Protein AF-A0AAU0SJK8-F1 (afdb_monomer_lite)

Sequence (84 aa):
MPKYMLDYIRLCWECSLDLRTVGNMRSIVLPTLQREATALRAAVSEFAGAFPELEQDAELLESAIRAGIQRCTPQPHQQELFAA

Radius of gyration: 15.45 Å; chains: 1; bounding box: 41×23×43 Å

Foldseek 3Di:
DDPVLVVLLCCLADPDQDPVSLVCLVPPSLVVLVVVLVVLVVVCVVCVCVDVVSVVVSVSSVVSSVSSVVSSDDDPVVVVVPPD

pLDDT: mean 88.3, std 13.74, range [46.16, 98.06]

Secondary structure (DSSP, 8-state):
--HHHHHHHHHHHH---SHHHHHHIIIIIHHHHHHHHHHHHHHHHHHTTS-HHHHHHHHHHHHHHHHHHHHHS--GGGTGGG--

Structure (mmCIF, N/CA/C/O backbone):
data_AF-A0AAU0SJK8-F1
#
_entry.id   AF-A0AAU0SJK8-F1
#
loop_
_atom_site.group_PDB
_atom_site.id
_atom_site.type_symbol
_atom_site.label_atom_id
_atom_site.label_alt_id
_atom_site.label_comp_id
_atom_site.label_asym_id
_atom_site.label_entity_id
_atom_site.label_seq_id
_atom_site.pdbx_PDB_ins_code
_atom_site.Cartn_x
_atom_site.Cartn_y
_atom_site.Cartn_z
_atom_site.occupancy
_atom_site.B_iso_or_equiv
_atom_site.auth_seq_id
_atom_site.auth_comp_id
_atom_site.auth_asym_id
_atom_site.auth_atom_id
_atom_site.pdbx_PDB_model_num
ATOM 1 N N . MET A 1 1 ? -6.355 -7.216 7.315 1.00 85.88 1 MET A N 1
ATOM 2 C CA . MET A 1 1 ? -6.061 -6.938 5.884 1.00 85.88 1 MET A CA 1
ATOM 3 C C . MET A 1 1 ? -6.213 -8.162 4.945 1.00 85.88 1 MET A C 1
ATOM 5 O O . MET A 1 1 ? -5.819 -9.260 5.331 1.00 85.88 1 MET A O 1
ATOM 9 N N . PRO A 1 2 ? -6.761 -8.010 3.719 1.00 91.44 2 PRO A N 1
ATOM 10 C CA . PRO A 1 2 ? -6.777 -9.026 2.648 1.00 91.44 2 PRO A CA 1
ATOM 11 C C . PRO A 1 2 ? -5.395 -9.497 2.163 1.00 91.44 2 PRO A C 1
ATOM 13 O O . PRO A 1 2 ? -4.442 -8.723 2.129 1.00 91.44 2 PRO A O 1
ATOM 16 N N . LYS A 1 3 ? -5.307 -10.748 1.680 1.00 93.94 3 LYS A N 1
ATOM 17 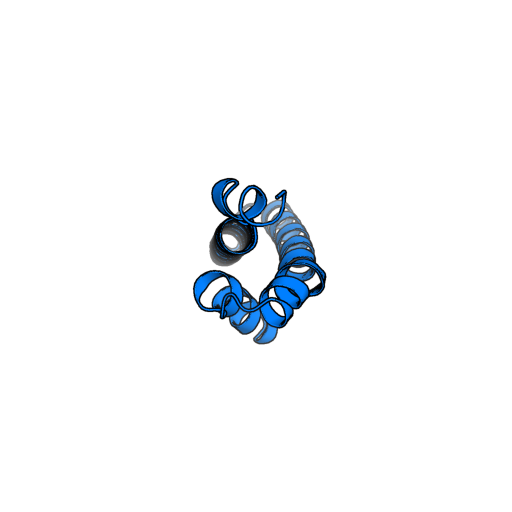C CA . LYS A 1 3 ? -4.042 -11.366 1.231 1.00 93.94 3 LYS A CA 1
ATOM 18 C C . LYS A 1 3 ? -3.309 -10.565 0.147 1.00 93.94 3 LYS A C 1
ATOM 20 O O . LYS A 1 3 ? -2.109 -10.356 0.270 1.00 93.94 3 LYS A O 1
ATOM 25 N N . TYR A 1 4 ? -4.014 -10.089 -0.882 1.00 93.38 4 TYR A N 1
ATOM 26 C CA . TYR A 1 4 ? -3.372 -9.358 -1.985 1.00 93.38 4 TYR A CA 1
ATOM 27 C C . TYR A 1 4 ? -2.691 -8.063 -1.517 1.00 93.38 4 TYR A C 1
ATOM 29 O O . TYR A 1 4 ? -1.659 -7.688 -2.065 1.00 93.38 4 TYR A O 1
ATOM 37 N N . MET A 1 5 ? -3.238 -7.393 -0.494 1.00 94.50 5 MET A N 1
ATOM 38 C CA . MET A 1 5 ? -2.610 -6.206 0.085 1.00 94.50 5 MET A CA 1
ATOM 39 C C . MET A 1 5 ? -1.313 -6.567 0.797 1.00 94.50 5 MET A C 1
ATOM 41 O O . MET A 1 5 ? -0.331 -5.858 0.627 1.00 94.50 5 MET A O 1
ATOM 45 N N . LEU A 1 6 ? -1.280 -7.680 1.536 1.00 95.75 6 LEU A N 1
ATOM 46 C CA . L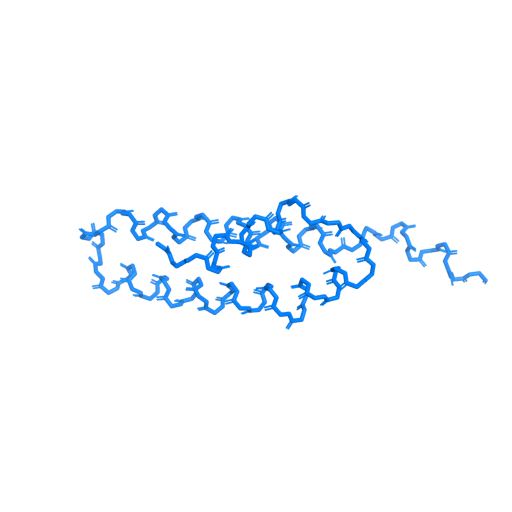EU A 1 6 ? -0.055 -8.162 2.181 1.00 95.75 6 LEU A CA 1
ATOM 47 C C . LEU A 1 6 ? 1.025 -8.500 1.145 1.00 95.75 6 LEU A C 1
ATOM 49 O O . LEU A 1 6 ? 2.185 -8.126 1.317 1.00 95.75 6 LEU A O 1
ATOM 53 N N . ASP A 1 7 ? 0.638 -9.142 0.041 1.00 95.75 7 ASP A N 1
ATOM 54 C CA . ASP A 1 7 ? 1.548 -9.441 -1.068 1.00 95.75 7 ASP A CA 1
ATOM 55 C C . ASP A 1 7 ? 2.101 -8.146 -1.693 1.00 95.75 7 ASP A C 1
ATOM 57 O O . ASP A 1 7 ? 3.301 -8.018 -1.933 1.00 95.75 7 ASP A O 1
ATOM 61 N N . TYR A 1 8 ? 1.247 -7.147 -1.913 1.00 95.81 8 TYR A N 1
ATOM 62 C CA . TYR A 1 8 ? 1.632 -5.849 -2.474 1.00 95.81 8 TYR A CA 1
ATOM 63 C C . TYR A 1 8 ? 2.501 -5.018 -1.524 1.00 95.81 8 TYR A C 1
ATOM 65 O O . TYR A 1 8 ? 3.479 -4.414 -1.962 1.00 95.81 8 TYR A O 1
ATOM 73 N N . ILE A 1 9 ? 2.194 -5.032 -0.228 1.00 95.75 9 ILE A N 1
ATOM 74 C CA . ILE A 1 9 ? 3.020 -4.440 0.827 1.00 95.75 9 ILE A CA 1
ATOM 75 C C . ILE A 1 9 ? 4.426 -5.049 0.791 1.00 95.75 9 ILE A C 1
ATOM 77 O O . ILE A 1 9 ? 5.418 -4.323 0.778 1.00 95.75 9 ILE A O 1
ATOM 81 N N . ARG A 1 10 ? 4.527 -6.379 0.690 1.00 95.62 10 ARG A N 1
ATOM 82 C CA . ARG A 1 10 ? 5.817 -7.065 0.588 1.00 95.62 10 ARG A CA 1
ATOM 83 C C . ARG A 1 10 ? 6.604 -6.623 -0.646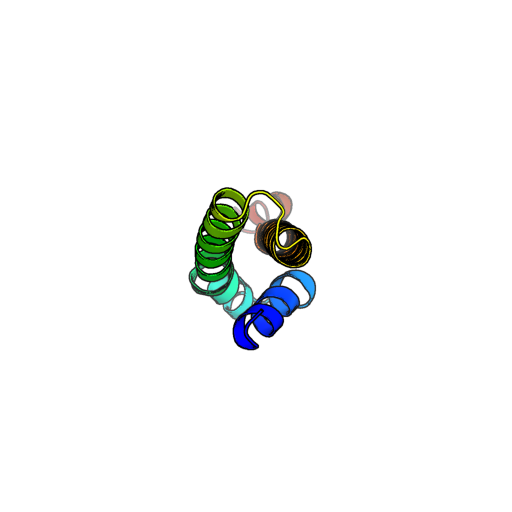 1.00 95.62 10 ARG A C 1
ATOM 85 O O . ARG A 1 10 ? 7.807 -6.378 -0.552 1.00 95.62 10 ARG A O 1
ATOM 92 N N . LEU A 1 11 ? 5.936 -6.459 -1.791 1.00 94.19 11 LEU A N 1
ATOM 93 C CA . LEU A 1 11 ? 6.574 -5.949 -3.008 1.00 94.19 11 LEU A CA 1
ATOM 94 C C . LEU A 1 11 ? 7.152 -4.539 -2.817 1.00 94.19 11 LEU A C 1
ATOM 96 O O . LEU A 1 11 ? 8.226 -4.260 -3.344 1.00 94.19 11 LEU A O 1
ATOM 100 N N . CYS A 1 12 ? 6.517 -3.666 -2.030 1.00 94.19 12 CYS A N 1
ATOM 101 C CA . CYS A 1 12 ? 7.052 -2.329 -1.753 1.00 94.19 12 CYS A CA 1
ATOM 102 C C . CYS A 1 12 ? 8.437 -2.340 -1.083 1.00 94.19 12 CYS A C 1
ATOM 104 O O . CYS A 1 12 ? 9.196 -1.385 -1.261 1.00 94.19 12 CYS A O 1
ATOM 106 N N . TRP A 1 13 ? 8.789 -3.404 -0.358 1.00 92.19 13 TRP A N 1
ATOM 107 C CA . TRP A 1 13 ? 10.094 -3.543 0.295 1.00 92.19 13 TRP A CA 1
ATOM 108 C C . TRP A 1 13 ? 11.066 -4.431 -0.483 1.00 92.19 13 TRP A C 1
ATOM 110 O O . TRP A 1 13 ? 12.255 -4.119 -0.571 1.00 92.19 13 TRP A O 1
ATOM 120 N N . GLU A 1 14 ? 10.565 -5.521 -1.064 1.00 92.19 14 GLU A N 1
ATOM 121 C CA . GLU A 1 14 ? 11.394 -6.638 -1.529 1.00 92.19 14 GLU A CA 1
ATOM 122 C C . GLU A 1 14 ? 11.409 -6.822 -3.056 1.00 92.19 14 GLU A C 1
ATOM 124 O O . GLU A 1 14 ? 12.135 -7.686 -3.547 1.00 92.19 14 GLU A O 1
ATOM 129 N N . CYS A 1 15 ? 10.647 -6.048 -3.842 1.00 86.19 15 CYS A N 1
ATOM 130 C CA . CYS A 1 15 ? 10.573 -6.287 -5.288 1.00 86.19 15 CYS A CA 1
ATOM 131 C C . CYS A 1 15 ? 11.919 -6.067 -5.998 1.00 86.19 15 CYS A C 1
ATOM 133 O O . CYS A 1 15 ? 12.720 -5.210 -5.608 1.00 86.19 15 CYS A O 1
ATOM 135 N N . SER A 1 16 ? 12.165 -6.791 -7.091 1.00 86.56 16 SER A N 1
ATOM 136 C CA . SER A 1 16 ? 13.302 -6.512 -7.972 1.00 86.56 16 SER A CA 1
ATOM 137 C C . SER A 1 16 ? 13.201 -5.110 -8.587 1.00 86.56 16 SER A C 1
ATOM 139 O O . SER A 1 16 ? 12.119 -4.537 -8.718 1.00 86.56 16 SER A O 1
ATOM 141 N N . LEU A 1 17 ? 14.352 -4.536 -8.947 1.00 85.19 17 LEU A N 1
ATOM 142 C CA . LEU A 1 17 ? 14.453 -3.199 -9.548 1.00 85.19 17 LEU A CA 1
ATOM 143 C C . LEU A 1 17 ? 14.508 -3.240 -11.084 1.00 85.19 17 LEU A C 1
ATOM 145 O O . LEU A 1 17 ? 14.928 -2.276 -11.719 1.00 85.19 17 LEU A O 1
ATOM 149 N N . ASP A 1 18 ? 14.112 -4.356 -11.698 1.00 90.00 18 ASP A N 1
ATOM 150 C CA . ASP A 1 18 ? 14.018 -4.434 -13.152 1.00 90.00 18 ASP A CA 1
ATOM 151 C C . ASP A 1 18 ? 12.870 -3.555 -13.679 1.00 90.00 18 ASP A C 1
ATOM 153 O O . ASP A 1 18 ? 11.865 -3.323 -13.001 1.00 90.00 18 ASP A O 1
ATOM 157 N N . LEU A 1 19 ? 13.018 -3.070 -14.916 1.00 86.44 19 LEU A N 1
ATOM 158 C CA . LEU A 1 19 ? 12.099 -2.103 -15.526 1.00 86.44 19 LEU A CA 1
ATOM 159 C C . LEU A 1 19 ? 10.637 -2.569 -15.526 1.00 86.44 19 LEU A C 1
ATOM 161 O O . LEU A 1 19 ? 9.737 -1.754 -15.325 1.00 86.44 19 LEU A O 1
ATOM 165 N N . ARG A 1 20 ? 10.387 -3.868 -15.738 1.00 90.69 20 ARG A N 1
ATOM 166 C CA . ARG A 1 20 ? 9.026 -4.418 -15.756 1.00 90.69 20 ARG A CA 1
ATOM 167 C C . ARG A 1 20 ? 8.422 -4.377 -14.358 1.00 90.69 20 ARG A C 1
ATOM 169 O O . ARG A 1 20 ? 7.289 -3.925 -14.204 1.00 90.69 20 ARG A O 1
ATOM 176 N N . THR A 1 21 ? 9.176 -4.804 -13.350 1.00 92.00 21 THR A N 1
ATOM 177 C CA . THR A 1 21 ? 8.728 -4.777 -11.955 1.00 92.00 21 THR A CA 1
ATOM 178 C C . THR A 1 21 ? 8.479 -3.352 -11.480 1.00 92.00 21 THR A C 1
ATOM 180 O O . THR A 1 21 ? 7.394 -3.071 -10.978 1.00 92.00 21 THR A O 1
ATOM 183 N N . VAL A 1 22 ? 9.401 -2.418 -11.726 1.00 91.75 22 VAL A N 1
ATOM 184 C CA . VAL A 1 22 ? 9.208 -0.996 -11.382 1.00 91.75 22 VAL A CA 1
ATOM 185 C C . VAL A 1 22 ? 8.002 -0.403 -12.119 1.00 91.75 22 VAL A C 1
ATOM 187 O O . VAL A 1 22 ? 7.209 0.328 -11.523 1.00 91.75 22 VAL A O 1
ATOM 190 N N . GLY A 1 23 ? 7.809 -0.749 -13.395 1.00 91.62 23 GLY A N 1
ATOM 191 C CA . GLY A 1 23 ? 6.634 -0.346 -14.169 1.00 91.62 23 GLY A CA 1
ATOM 192 C C . GLY A 1 23 ? 5.322 -0.821 -13.538 1.00 91.62 23 GLY A C 1
ATOM 193 O O . GLY A 1 23 ? 4.407 -0.019 -13.338 1.00 91.62 23 GLY A O 1
ATOM 194 N N . ASN A 1 24 ? 5.245 -2.096 -13.149 1.00 95.19 24 ASN A N 1
ATOM 195 C CA . ASN A 1 24 ? 4.081 -2.668 -12.466 1.00 95.19 24 ASN A CA 1
ATOM 196 C C . ASN A 1 24 ? 3.858 -2.037 -11.086 1.00 95.19 24 ASN A C 1
ATOM 198 O O . ASN A 1 24 ? 2.720 -1.746 -10.711 1.00 95.19 24 ASN A O 1
ATOM 202 N N . MET A 1 25 ? 4.937 -1.771 -10.347 1.00 95.88 25 MET A N 1
ATOM 203 C CA . MET A 1 25 ? 4.852 -1.104 -9.052 1.00 95.88 25 MET A CA 1
ATOM 204 C C . MET A 1 25 ? 4.216 0.280 -9.182 1.00 95.88 25 MET A C 1
ATOM 206 O O . MET A 1 25 ? 3.294 0.606 -8.438 1.00 95.88 25 MET A O 1
ATOM 210 N N . ARG A 1 26 ? 4.655 1.077 -10.163 1.00 94.50 26 ARG A N 1
ATOM 211 C CA . ARG A 1 26 ? 4.167 2.449 -10.376 1.00 94.50 26 ARG A CA 1
ATOM 212 C C . ARG A 1 26 ? 2.756 2.518 -10.955 1.00 94.50 26 ARG A C 1
ATOM 214 O O . ARG A 1 26 ? 2.027 3.445 -10.623 1.00 94.50 26 ARG A O 1
ATOM 221 N N . SER A 1 27 ? 2.380 1.580 -11.821 1.00 95.88 27 SER A N 1
ATOM 222 C CA . SER A 1 27 ? 1.101 1.628 -12.547 1.00 95.88 27 SER A CA 1
ATOM 223 C C . SER A 1 27 ? -0.037 0.855 -11.879 1.00 95.88 27 SER A C 1
ATOM 225 O O . SER A 1 27 ? -1.197 1.192 -12.100 1.00 95.88 27 SER A O 1
ATOM 227 N N . ILE A 1 28 ? 0.271 -0.161 -11.064 1.00 96.00 28 ILE A N 1
ATOM 228 C CA . ILE A 1 28 ? -0.734 -1.074 -10.498 1.00 96.00 28 ILE A CA 1
ATOM 229 C C . ILE A 1 28 ? -0.653 -1.101 -8.974 1.00 96.00 28 ILE A C 1
ATOM 231 O O . ILE A 1 28 ? -1.637 -0.787 -8.301 1.00 96.00 28 ILE A O 1
ATOM 235 N N . VAL A 1 29 ? 0.508 -1.471 -8.426 1.00 96.44 29 VAL A N 1
ATOM 236 C CA . VAL A 1 29 ? 0.642 -1.784 -6.994 1.00 96.44 29 VAL A CA 1
ATOM 237 C C . VAL A 1 29 ? 0.476 -0.531 -6.138 1.00 96.44 29 VAL A C 1
ATOM 239 O O . VAL A 1 29 ? -0.438 -0.477 -5.317 1.00 96.44 29 VAL A O 1
ATOM 242 N N . LEU A 1 30 ? 1.297 0.502 -6.361 1.00 96.75 30 LEU A N 1
ATOM 243 C CA . LEU A 1 30 ? 1.262 1.739 -5.573 1.00 96.75 30 LEU A CA 1
ATOM 244 C C . LEU A 1 30 ? -0.098 2.456 -5.660 1.00 96.75 30 LEU A C 1
ATOM 246 O O . LEU A 1 30 ? -0.647 2.763 -4.601 1.00 96.75 30 LEU A O 1
ATOM 250 N N . PRO A 1 31 ? -0.707 2.660 -6.849 1.00 97.81 31 PRO A N 1
ATOM 251 C CA . PRO A 1 31 ? -2.032 3.279 -6.930 1.00 97.81 31 PRO A CA 1
ATOM 252 C C . PRO A 1 31 ? -3.130 2.458 -6.246 1.00 97.81 31 PRO A C 1
ATOM 254 O O . PRO A 1 31 ? -4.086 3.013 -5.705 1.00 97.81 31 PRO A O 1
ATOM 257 N N . THR A 1 32 ? -3.025 1.126 -6.262 1.00 97.75 32 THR A N 1
ATOM 258 C CA . THR A 1 32 ? -3.987 0.266 -5.562 1.00 97.75 32 THR A CA 1
ATOM 259 C C . THR A 1 32 ? -3.845 0.421 -4.056 1.00 97.75 32 THR A C 1
ATOM 261 O O . THR A 1 32 ? -4.832 0.737 -3.402 1.00 97.75 32 THR A O 1
ATOM 264 N N . LEU A 1 33 ? -2.629 0.321 -3.513 1.00 97.38 33 LEU A N 1
ATOM 265 C CA . LEU A 1 33 ? -2.397 0.503 -2.079 1.00 97.38 33 LEU A CA 1
ATOM 266 C C . LEU A 1 33 ? -2.797 1.903 -1.590 1.00 97.38 33 LEU A C 1
ATOM 268 O O . LEU A 1 33 ? -3.359 2.020 -0.510 1.00 97.38 33 LEU A O 1
ATOM 272 N N . GLN A 1 34 ? -2.585 2.957 -2.383 1.00 98.00 34 GLN A N 1
ATOM 273 C CA . GLN A 1 34 ? -3.027 4.316 -2.036 1.00 98.00 34 GLN A CA 1
ATOM 274 C C . GLN A 1 34 ? -4.552 4.441 -1.910 1.00 98.00 34 GLN A C 1
ATOM 276 O O . GLN A 1 34 ? -5.041 5.122 -1.005 1.00 98.00 34 GLN A O 1
ATOM 281 N N . ARG A 1 35 ? -5.315 3.772 -2.786 1.00 97.94 35 ARG A N 1
ATOM 282 C CA . ARG A 1 35 ? -6.783 3.732 -2.684 1.00 97.94 35 ARG A CA 1
ATOM 283 C C . ARG A 1 35 ? -7.228 2.997 -1.424 1.00 97.94 35 ARG A C 1
ATOM 285 O O . ARG A 1 35 ? -8.074 3.513 -0.701 1.00 97.94 35 ARG A O 1
ATOM 292 N N . GLU A 1 36 ? -6.618 1.849 -1.139 1.00 97.62 36 GLU A N 1
ATOM 293 C CA . GLU A 1 36 ? -6.907 1.077 0.076 1.00 97.62 36 GLU A CA 1
ATOM 294 C C . GLU A 1 36 ? -6.549 1.858 1.347 1.00 97.62 36 GLU A C 1
ATOM 296 O O . GLU A 1 36 ? -7.342 1.904 2.280 1.00 97.62 36 GLU A O 1
ATOM 301 N N . ALA A 1 37 ? -5.409 2.558 1.369 1.00 96.81 37 ALA A N 1
ATOM 302 C CA . ALA A 1 37 ? -5.004 3.398 2.498 1.00 96.81 37 ALA A CA 1
ATOM 303 C C . ALA A 1 37 ? -6.002 4.530 2.746 1.00 96.81 37 ALA A C 1
ATOM 305 O O . ALA A 1 37 ? -6.350 4.815 3.889 1.00 96.81 37 ALA A O 1
ATOM 306 N N . THR A 1 38 ? -6.518 5.134 1.673 1.00 97.44 38 THR A N 1
ATOM 307 C CA . THR A 1 38 ? -7.556 6.167 1.766 1.00 97.44 38 THR A CA 1
ATOM 308 C C . THR A 1 38 ? -8.845 5.604 2.366 1.00 97.44 38 THR A C 1
ATOM 310 O O . THR A 1 38 ? -9.408 6.200 3.283 1.00 97.44 38 THR A O 1
ATOM 313 N N . ALA A 1 39 ? -9.299 4.443 1.883 1.00 96.00 39 ALA A N 1
ATOM 314 C CA . ALA A 1 39 ? -10.487 3.776 2.411 1.00 96.00 39 ALA A CA 1
ATOM 315 C C . ALA A 1 39 ? -10.311 3.389 3.888 1.00 96.00 39 ALA A C 1
ATOM 317 O O . ALA A 1 39 ? -11.211 3.589 4.701 1.00 96.00 39 ALA A O 1
ATOM 318 N N . LEU A 1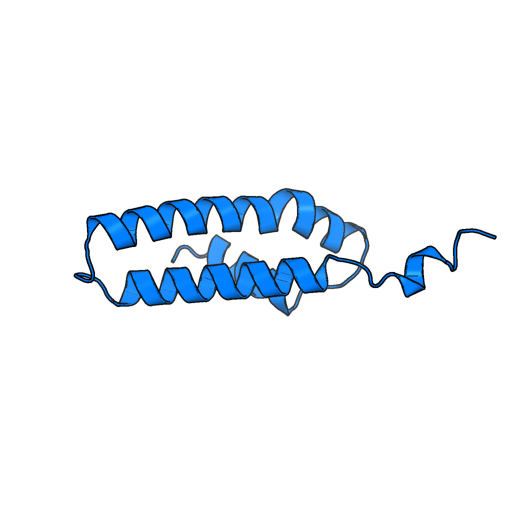 40 ? -9.127 2.900 4.251 1.00 94.94 40 LEU A N 1
ATOM 319 C CA . LEU A 1 40 ? -8.819 2.491 5.612 1.00 94.94 40 LEU A CA 1
ATOM 320 C C . LEU A 1 40 ? -8.734 3.688 6.568 1.00 94.94 40 LEU A C 1
ATOM 322 O O . LEU A 1 40 ? -9.274 3.623 7.668 1.00 94.94 40 LEU A O 1
ATOM 326 N N . ARG A 1 41 ? -8.160 4.819 6.138 1.00 95.31 41 ARG A N 1
ATOM 327 C CA . ARG A 1 41 ? -8.168 6.075 6.909 1.00 95.31 41 ARG A CA 1
ATOM 328 C C . ARG A 1 41 ? -9.571 6.643 7.109 1.00 95.31 41 ARG A C 1
ATOM 330 O O . ARG A 1 41 ? -9.864 7.179 8.180 1.00 95.31 41 ARG A O 1
ATOM 337 N N . ALA A 1 42 ? -10.448 6.506 6.115 1.00 95.50 42 ALA A N 1
ATOM 338 C CA . ALA A 1 42 ? -11.854 6.864 6.272 1.00 95.50 42 ALA A CA 1
ATOM 339 C C . ALA A 1 42 ? -12.533 5.988 7.339 1.00 95.50 42 ALA A C 1
ATOM 341 O O . ALA A 1 42 ? -13.178 6.527 8.235 1.00 95.50 42 ALA A O 1
ATOM 342 N N . ALA A 1 43 ? -12.302 4.670 7.313 1.00 93.19 43 ALA A N 1
ATOM 343 C CA . ALA A 1 43 ? -12.829 3.751 8.323 1.00 93.19 43 ALA A CA 1
ATOM 344 C C . ALA A 1 43 ? -12.297 4.067 9.733 1.00 93.19 43 ALA A C 1
ATOM 346 O O . ALA A 1 43 ? -13.072 4.163 10.679 1.00 93.19 43 ALA A O 1
ATOM 347 N N . VAL A 1 44 ? -10.991 4.306 9.883 1.00 94.06 44 VAL A N 1
ATOM 348 C CA . VAL A 1 44 ? -10.386 4.755 11.151 1.00 94.06 44 VAL A CA 1
ATOM 349 C C . VAL A 1 44 ? -11.105 5.987 11.709 1.00 94.06 44 VAL A C 1
ATOM 351 O O . VAL A 1 44 ? -11.434 6.031 12.895 1.00 94.06 44 VAL A O 1
ATOM 354 N N . SER A 1 45 ? -11.381 6.969 10.846 1.00 93.75 45 SER A N 1
ATOM 355 C CA . SER A 1 45 ? -12.064 8.208 11.233 1.00 93.75 45 SER A CA 1
ATOM 356 C C . SER A 1 45 ? -13.515 7.959 11.653 1.00 93.75 45 SER A C 1
ATOM 358 O O . SER A 1 45 ? -13.978 8.547 12.627 1.00 93.75 45 SER A O 1
ATOM 360 N N . GLU A 1 46 ? -14.223 7.075 10.946 1.00 94.75 46 GLU A N 1
ATOM 361 C CA . GLU A 1 46 ? -15.611 6.698 11.242 1.00 94.75 46 GLU A CA 1
ATOM 362 C C . GLU A 1 46 ? -15.742 5.981 12.592 1.00 94.75 46 GLU A C 1
ATOM 364 O O . GLU A 1 46 ? -16.670 6.251 13.354 1.00 94.75 46 GLU A O 1
ATOM 369 N N . PHE A 1 47 ? -14.790 5.106 12.920 1.00 90.44 47 PHE A N 1
ATOM 370 C CA . PHE A 1 47 ? -14.822 4.316 14.151 1.00 90.44 47 PHE A CA 1
ATOM 371 C C . PHE A 1 47 ? -14.089 4.964 15.336 1.00 90.44 47 PHE A C 1
ATOM 373 O O . PHE A 1 47 ? -14.101 4.396 16.426 1.00 90.44 47 PHE A O 1
ATOM 380 N N . ALA A 1 48 ? -13.469 6.136 15.151 1.00 82.62 48 ALA A N 1
ATOM 381 C CA . ALA A 1 48 ? -12.889 6.990 16.196 1.00 82.62 48 ALA A CA 1
ATOM 382 C C . ALA A 1 48 ? -12.075 6.244 17.281 1.00 82.62 48 ALA A C 1
ATOM 384 O O . ALA A 1 48 ? -12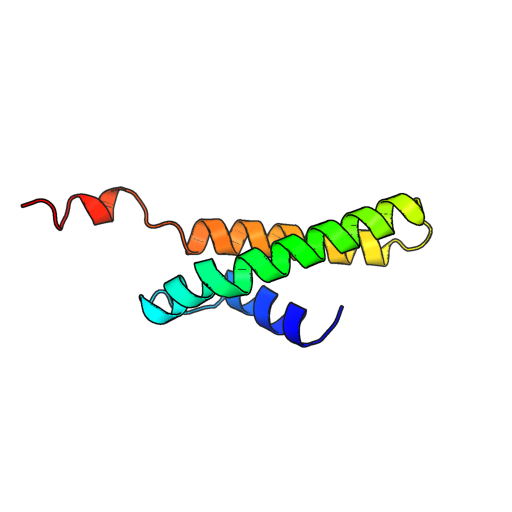.210 6.511 18.475 1.00 82.62 48 ALA A O 1
ATOM 385 N N . GLY A 1 49 ? -11.231 5.289 16.875 1.00 77.62 49 GLY A N 1
ATOM 386 C CA . GLY A 1 49 ? -10.368 4.527 17.789 1.00 77.62 49 GLY A CA 1
ATOM 387 C C . GLY A 1 49 ? -11.018 3.312 18.463 1.00 77.62 49 GLY A C 1
ATOM 388 O O . GLY A 1 49 ? -10.375 2.672 19.292 1.00 77.62 49 GLY A O 1
ATOM 389 N N . ALA A 1 50 ? -12.248 2.940 18.092 1.00 87.81 50 ALA A N 1
ATOM 390 C CA . ALA A 1 50 ? -12.895 1.711 18.569 1.00 87.81 50 ALA A CA 1
ATOM 391 C C . ALA A 1 50 ? -12.139 0.432 18.163 1.00 87.81 50 ALA A C 1
ATOM 393 O O . ALA A 1 50 ? -12.281 -0.599 18.817 1.00 87.81 50 ALA A O 1
ATOM 394 N N . PHE A 1 51 ? -11.328 0.513 17.105 1.00 89.75 51 PHE A N 1
ATOM 395 C CA . PHE A 1 51 ? -10.525 -0.590 16.583 1.00 89.75 51 PHE A CA 1
ATOM 396 C C . PHE A 1 51 ? -9.074 -0.130 16.380 1.00 89.75 51 PHE A C 1
ATOM 398 O O . PHE A 1 51 ? -8.734 0.362 15.299 1.00 89.75 51 PHE A O 1
ATOM 405 N N . PRO A 1 52 ? -8.210 -0.255 17.403 1.00 89.38 52 PRO A N 1
ATOM 406 C CA . PRO A 1 52 ? -6.793 0.104 17.312 1.00 89.38 52 PRO A CA 1
ATOM 407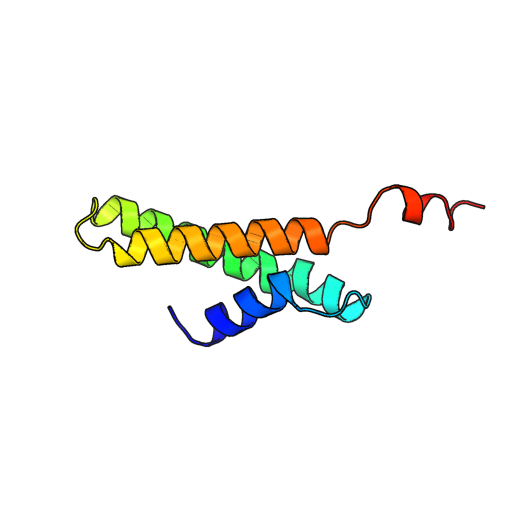 C C . PRO A 1 52 ? -6.052 -0.616 16.178 1.00 89.38 52 PRO A C 1
ATOM 409 O O . PRO A 1 52 ? -5.096 -0.085 15.618 1.00 89.38 52 PRO A O 1
ATOM 412 N N . GLU A 1 53 ? -6.501 -1.813 15.808 1.00 92.44 53 GLU A N 1
ATOM 413 C CA . GLU A 1 53 ? -5.940 -2.601 14.713 1.00 92.44 53 GLU A CA 1
ATOM 414 C C . GLU A 1 53 ? -6.127 -1.919 13.352 1.00 92.44 53 GLU A C 1
ATOM 416 O O . GLU A 1 53 ? -5.284 -2.083 12.475 1.00 92.44 53 GLU A O 1
ATOM 421 N N . LEU A 1 54 ? -7.187 -1.119 13.165 1.00 92.44 54 LEU A N 1
ATOM 422 C CA . LEU A 1 54 ? -7.388 -0.366 11.921 1.00 92.44 54 LEU A CA 1
ATOM 423 C C . LEU A 1 54 ? -6.351 0.749 11.762 1.00 92.44 54 LEU A C 1
ATOM 425 O O . LEU A 1 54 ? -5.882 0.985 10.651 1.00 92.44 54 LEU A O 1
ATOM 429 N N . GLU A 1 55 ? -5.979 1.409 12.862 1.00 94.31 55 GLU A N 1
ATOM 430 C CA . GLU A 1 55 ? -4.915 2.419 12.869 1.00 94.31 55 GLU A CA 1
ATOM 431 C C . GLU A 1 55 ? -3.578 1.773 12.485 1.00 94.31 55 GLU A C 1
ATOM 433 O O . GLU A 1 55 ? -2.888 2.253 11.590 1.00 94.31 55 GLU A O 1
ATOM 438 N N . GLN A 1 56 ? -3.261 0.624 13.091 1.00 94.56 56 GLN A N 1
ATOM 439 C CA . GLN A 1 56 ? -2.037 -0.128 12.800 1.00 94.56 56 GLN A CA 1
ATOM 440 C C . GLN A 1 56 ? -1.990 -0.613 11.346 1.00 94.56 56 GLN A C 1
ATOM 442 O O . GLN A 1 56 ? -0.965 -0.459 10.678 1.00 94.56 56 GLN A O 1
ATOM 447 N N . ASP A 1 57 ? -3.095 -1.160 10.829 1.00 94.69 57 ASP A N 1
ATOM 448 C CA . ASP A 1 57 ? -3.198 -1.580 9.429 1.00 94.69 57 ASP A CA 1
ATOM 449 C C . ASP A 1 57 ? -3.014 -0.367 8.484 1.00 94.69 57 ASP A C 1
ATOM 451 O O . ASP A 1 57 ? -2.348 -0.491 7.451 1.00 94.69 57 ASP A O 1
ATOM 455 N N . ALA A 1 58 ? -3.543 0.815 8.837 1.00 95.38 58 ALA A N 1
ATOM 456 C CA . ALA A 1 58 ? -3.385 2.046 8.054 1.00 95.38 58 ALA A CA 1
ATOM 457 C C . ALA A 1 58 ? -1.934 2.536 8.044 1.00 95.38 58 ALA A C 1
ATOM 459 O O . ALA A 1 58 ? -1.375 2.808 6.979 1.00 95.38 58 ALA A O 1
ATOM 460 N N . GLU A 1 59 ? -1.301 2.601 9.213 1.00 96.12 59 GLU A N 1
ATOM 461 C CA . GLU A 1 59 ? 0.097 3.004 9.358 1.00 96.12 59 GLU A CA 1
ATOM 462 C C . GLU A 1 59 ? 1.044 2.067 8.602 1.00 96.12 59 GLU A C 1
ATOM 464 O O . GLU A 1 59 ? 1.959 2.529 7.909 1.00 96.12 59 GLU A O 1
ATOM 469 N N . LEU A 1 60 ? 0.807 0.754 8.689 1.00 96.62 60 LEU A N 1
ATOM 470 C CA . LEU A 1 60 ? 1.568 -0.261 7.967 1.00 96.62 60 LEU A CA 1
ATOM 471 C C . LEU A 1 60 ? 1.482 -0.037 6.456 1.00 96.62 60 LEU A C 1
ATOM 473 O O . LEU A 1 60 ? 2.508 -0.003 5.768 1.00 96.62 60 LEU A O 1
ATOM 477 N N . LEU A 1 61 ? 0.265 0.141 5.944 1.00 97.19 61 LEU A N 1
ATOM 478 C CA . LEU A 1 61 ? 0.009 0.327 4.523 1.00 97.19 61 LEU A CA 1
ATOM 479 C C . LEU A 1 61 ? 0.642 1.625 4.000 1.00 97.19 61 LEU A C 1
ATOM 481 O O . LEU A 1 61 ? 1.315 1.621 2.969 1.00 97.19 61 LEU A O 1
ATOM 485 N N . GLU A 1 62 ? 0.510 2.727 4.736 1.00 98.00 62 GLU A N 1
ATOM 486 C CA . GLU A 1 62 ? 1.140 4.007 4.397 1.00 98.00 62 GLU A CA 1
ATOM 487 C C . GLU A 1 62 ? 2.671 3.940 4.431 1.00 98.00 62 GLU A C 1
ATOM 489 O O . GLU A 1 62 ? 3.343 4.523 3.574 1.00 98.00 62 GLU A O 1
ATOM 494 N N . SER A 1 63 ? 3.238 3.212 5.395 1.00 98.06 63 SER A N 1
ATOM 495 C CA . SER A 1 63 ? 4.679 2.971 5.482 1.00 98.06 63 SER A CA 1
ATOM 496 C C . SER A 1 63 ? 5.194 2.187 4.276 1.00 98.06 63 SER A C 1
ATOM 498 O O . SER A 1 63 ? 6.181 2.586 3.648 1.00 98.06 63 SER A O 1
ATOM 500 N N . ALA A 1 64 ? 4.485 1.126 3.886 1.00 97.00 64 ALA A N 1
ATOM 501 C CA . ALA A 1 64 ? 4.804 0.348 2.696 1.00 97.00 64 ALA A CA 1
ATOM 502 C C . ALA A 1 64 ? 4.740 1.209 1.426 1.00 97.00 64 ALA A C 1
ATOM 504 O O . ALA A 1 64 ? 5.677 1.199 0.630 1.00 97.00 64 ALA A O 1
ATOM 505 N N . ILE A 1 65 ? 3.697 2.031 1.262 1.00 97.38 65 ILE A N 1
ATOM 506 C CA . ILE A 1 65 ? 3.570 2.949 0.118 1.00 97.38 65 ILE A CA 1
ATOM 507 C C . ILE A 1 65 ? 4.768 3.900 0.041 1.00 97.38 65 ILE A C 1
ATOM 509 O O . ILE A 1 65 ? 5.359 4.041 -1.032 1.00 97.38 65 ILE A O 1
ATOM 513 N N . ARG A 1 66 ? 5.169 4.526 1.158 1.00 96.94 66 ARG A N 1
ATOM 514 C CA . ARG A 1 66 ? 6.345 5.416 1.192 1.00 96.94 66 ARG A CA 1
ATOM 515 C C . ARG A 1 66 ? 7.615 4.689 0.759 1.00 96.94 66 ARG A C 1
ATOM 517 O O . ARG A 1 66 ? 8.342 5.204 -0.090 1.00 96.94 66 ARG A O 1
ATOM 524 N N . ALA A 1 67 ? 7.852 3.491 1.290 1.00 95.12 67 ALA A N 1
ATOM 525 C CA . ALA A 1 67 ? 9.008 2.680 0.916 1.00 95.12 67 ALA A CA 1
ATOM 526 C C . ALA A 1 67 ? 8.987 2.309 -0.576 1.00 95.12 67 ALA A C 1
ATOM 528 O O . ALA A 1 67 ? 9.992 2.460 -1.271 1.00 95.12 67 ALA A O 1
ATOM 529 N N . GLY A 1 68 ? 7.827 1.906 -1.099 1.00 94.88 68 GLY A N 1
ATOM 530 C CA . GLY A 1 68 ? 7.667 1.561 -2.507 1.00 94.88 68 GLY A CA 1
ATOM 531 C C . GLY A 1 68 ? 7.881 2.756 -3.442 1.00 94.88 68 GLY A C 1
ATOM 532 O O . GLY A 1 68 ? 8.537 2.606 -4.471 1.00 94.88 68 GLY A O 1
ATOM 533 N N . ILE A 1 69 ? 7.406 3.954 -3.079 1.00 94.06 69 ILE A N 1
ATOM 534 C CA . ILE A 1 69 ? 7.660 5.191 -3.840 1.00 94.06 69 ILE A CA 1
ATOM 535 C C . ILE A 1 69 ? 9.156 5.504 -3.877 1.00 94.06 69 ILE A C 1
ATOM 537 O O . ILE A 1 69 ? 9.698 5.759 -4.954 1.00 94.06 69 ILE A O 1
ATOM 541 N N . GLN A 1 70 ? 9.831 5.457 -2.725 1.00 91.50 70 GLN A N 1
ATOM 542 C CA . GLN A 1 70 ? 11.274 5.699 -2.641 1.00 91.50 70 GLN A CA 1
ATOM 543 C C . GLN A 1 70 ? 12.053 4.699 -3.496 1.00 91.50 70 GLN A C 1
ATOM 545 O O . GLN A 1 70 ? 12.930 5.090 -4.260 1.00 91.50 70 GLN A O 1
ATOM 550 N N . ARG A 1 71 ? 11.682 3.418 -3.430 1.00 89.62 71 ARG A N 1
ATOM 551 C CA . ARG A 1 71 ? 12.302 2.343 -4.210 1.00 89.62 71 ARG A CA 1
ATOM 552 C C . ARG A 1 71 ? 12.093 2.504 -5.719 1.00 89.62 71 ARG A C 1
ATOM 554 O O . ARG A 1 71 ? 12.990 2.196 -6.495 1.00 89.62 71 ARG A O 1
ATOM 561 N N . CYS A 1 72 ? 10.918 2.974 -6.139 1.00 89.50 72 CYS A N 1
ATOM 562 C CA . CYS A 1 72 ? 10.548 3.100 -7.554 1.00 89.50 72 CYS A CA 1
ATOM 563 C C . CYS A 1 72 ? 10.944 4.439 -8.195 1.00 89.50 72 CYS A C 1
ATOM 565 O O . CYS A 1 72 ? 10.686 4.639 -9.387 1.00 89.50 72 CYS A O 1
ATOM 567 N N . THR A 1 73 ? 11.533 5.359 -7.430 1.00 82.69 73 THR A N 1
ATOM 568 C CA . THR A 1 73 ? 12.013 6.649 -7.931 1.00 82.69 73 THR A CA 1
ATOM 569 C C . THR A 1 73 ? 13.519 6.542 -8.183 1.00 82.69 73 THR A C 1
ATOM 571 O O . THR A 1 73 ? 14.279 6.466 -7.218 1.00 82.69 73 THR A O 1
ATOM 574 N N . PRO A 1 74 ? 13.984 6.497 -9.447 1.00 65.25 74 PRO A N 1
ATOM 575 C CA . PRO A 1 74 ? 15.412 6.430 -9.730 1.00 65.25 74 PRO A CA 1
ATOM 576 C C . PRO A 1 74 ? 16.123 7.675 -9.190 1.00 65.25 74 PRO A C 1
ATOM 578 O O . PRO A 1 74 ? 15.615 8.792 -9.294 1.00 65.25 74 PRO A O 1
ATOM 581 N N . GLN A 1 75 ? 17.303 7.478 -8.600 1.00 59.78 75 GLN A N 1
ATOM 582 C CA . GLN A 1 75 ? 18.136 8.586 -8.142 1.00 59.78 75 GLN A CA 1
ATOM 583 C C . GLN A 1 75 ? 18.641 9.389 -9.360 1.00 59.78 75 GLN A C 1
ATOM 585 O O . GLN A 1 75 ? 18.986 8.776 -10.375 1.00 59.78 75 GLN A O 1
ATOM 590 N N . PRO A 1 76 ? 18.730 10.733 -9.265 1.00 57.88 76 PRO A N 1
ATOM 591 C CA . PRO A 1 76 ? 19.058 11.609 -10.398 1.00 57.88 76 PRO A CA 1
ATOM 592 C C . PRO A 1 76 ? 20.337 11.211 -11.155 1.00 57.88 76 PRO A C 1
ATOM 594 O O . PRO A 1 76 ? 20.407 11.346 -12.373 1.00 57.88 76 PRO A O 1
ATOM 597 N N . HIS A 1 77 ? 21.305 10.609 -10.462 1.00 53.06 77 HIS A N 1
ATOM 598 C CA . HIS A 1 77 ? 22.582 10.160 -11.024 1.00 53.06 77 HIS A CA 1
ATOM 599 C C . HIS A 1 77 ? 22.465 9.114 -12.154 1.00 53.06 77 HIS A C 1
ATOM 601 O O . HIS A 1 77 ? 23.420 8.911 -12.896 1.00 53.06 77 HIS A O 1
ATOM 607 N N . GLN A 1 78 ? 21.320 8.436 -12.315 1.00 52.00 78 GLN A N 1
ATOM 608 C CA . GLN A 1 78 ? 21.117 7.472 -13.408 1.00 52.00 78 GLN A CA 1
ATOM 609 C C . GLN A 1 78 ? 20.559 8.096 -14.695 1.00 52.00 78 GLN A C 1
ATOM 611 O O . GLN A 1 78 ? 20.608 7.450 -15.740 1.00 52.00 78 GLN A O 1
ATOM 616 N N . GLN A 1 79 ? 20.041 9.329 -14.654 1.00 52.41 79 GLN A N 1
ATOM 617 C CA . GLN A 1 79 ? 19.529 10.014 -15.849 1.00 52.41 79 GLN A CA 1
ATOM 618 C C . GLN A 1 79 ? 20.643 10.690 -16.660 1.00 52.41 79 GLN A C 1
ATOM 620 O O . GLN A 1 79 ? 20.516 10.819 -17.874 1.00 52.41 79 GLN A O 1
ATOM 625 N N . GLU A 1 80 ? 21.758 11.050 -16.021 1.00 54.28 80 GLU A N 1
ATOM 626 C CA . GLU A 1 80 ? 22.906 11.682 -16.690 1.00 54.28 80 GLU A CA 1
ATOM 627 C C . GLU A 1 80 ? 23.704 10.701 -17.567 1.00 54.28 80 GLU A C 1
ATOM 629 O O . GLU A 1 80 ? 24.309 11.105 -18.555 1.00 54.28 80 GLU A O 1
ATOM 634 N N . LEU A 1 81 ? 23.654 9.397 -17.271 1.00 52.81 81 LEU A N 1
ATOM 635 C CA . LEU A 1 81 ? 24.399 8.362 -18.005 1.00 52.81 81 LEU A CA 1
ATOM 636 C C . LEU A 1 81 ? 23.846 8.051 -19.408 1.00 52.81 81 LEU A C 1
ATOM 638 O O . LEU A 1 81 ? 24.518 7.375 -20.182 1.00 52.81 81 LEU A O 1
ATOM 642 N N . PHE A 1 82 ? 22.647 8.533 -19.748 1.00 55.56 82 PHE A N 1
ATOM 643 C CA . PHE A 1 82 ? 22.002 8.304 -21.051 1.00 55.56 82 PHE A CA 1
ATOM 644 C C . PHE A 1 82 ? 21.775 9.595 -21.856 1.00 55.56 82 PHE A C 1
ATOM 646 O O . PHE A 1 82 ? 21.070 9.566 -22.861 1.00 55.56 82 PHE A O 1
ATOM 653 N N . ALA A 1 83 ? 22.346 10.722 -21.419 1.00 51.66 83 ALA A N 1
ATOM 654 C CA . ALA A 1 83 ? 22.206 12.025 -22.074 1.00 51.66 83 ALA A CA 1
ATOM 655 C C . ALA A 1 83 ? 23.413 12.417 -22.959 1.00 51.66 83 ALA A C 1
ATOM 657 O O . ALA A 1 83 ? 23.540 13.590 -23.310 1.00 51.66 83 ALA A O 1
ATOM 658 N N . ALA A 1 84 ? 24.293 11.463 -23.294 1.00 46.16 84 ALA A N 1
ATOM 659 C CA . ALA A 1 84 ? 25.479 11.670 -24.133 1.00 46.16 84 ALA A CA 1
ATOM 660 C C . ALA A 1 84 ? 25.251 11.244 -25.590 1.00 46.16 84 ALA A C 1
ATOM 662 O O . ALA A 1 84 ? 24.641 10.169 -25.799 1.00 46.16 84 ALA A O 1
#